Protein AF-A0A2P2IDK3-F1 (afdb_monomer_lite)

Structure (mmCIF, N/CA/C/O backbone):
data_AF-A0A2P2IDK3-F1
#
_entry.id   AF-A0A2P2IDK3-F1
#
loop_
_atom_site.group_PDB
_atom_site.id
_atom_site.type_symbol
_atom_site.label_atom_id
_atom_site.label_alt_id
_atom_site.label_comp_id
_atom_site.label_asym_id
_atom_site.label_entity_id
_atom_site.label_seq_id
_atom_site.pdbx_PDB_ins_code
_atom_site.Cartn_x
_atom_site.Cartn_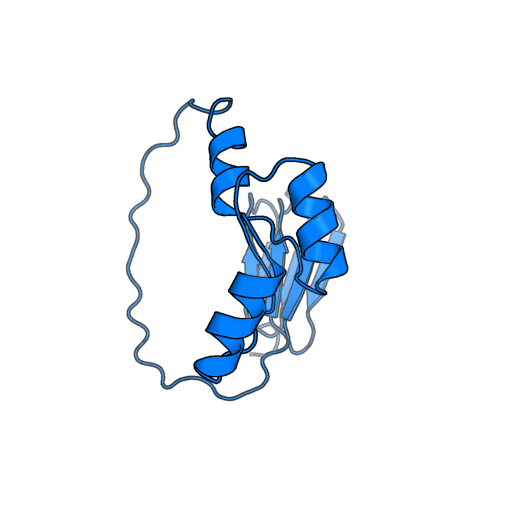y
_atom_site.Cartn_z
_atom_site.occupancy
_atom_site.B_iso_or_equiv
_atom_site.auth_seq_id
_atom_site.auth_comp_id
_atom_site.auth_asym_id
_atom_site.auth_atom_id
_atom_site.pdbx_PDB_model_num
ATOM 1 N N . ILE A 1 1 ? -27.518 13.628 21.991 1.00 76.56 1 ILE A N 1
ATOM 2 C CA . ILE A 1 1 ? -27.485 12.173 21.734 1.00 76.56 1 ILE A CA 1
ATOM 3 C C . ILE A 1 1 ? -27.055 11.528 23.034 1.00 76.56 1 ILE A C 1
ATOM 5 O O . ILE A 1 1 ? -26.033 11.946 23.565 1.00 76.56 1 ILE A O 1
ATOM 9 N N . ASP A 1 2 ? -27.849 10.601 23.560 1.00 89.31 2 ASP A N 1
ATOM 10 C CA . ASP A 1 2 ? -27.474 9.808 24.729 1.00 89.31 2 ASP A CA 1
ATOM 11 C C . ASP A 1 2 ? -26.744 8.542 24.254 1.00 89.31 2 ASP A C 1
ATOM 13 O O . ASP A 1 2 ? -27.331 7.642 23.651 1.00 89.31 2 ASP A O 1
ATOM 17 N N . PHE A 1 3 ? -25.430 8.496 24.474 1.00 90.88 3 PHE A N 1
ATOM 18 C CA . PHE A 1 3 ? -24.597 7.376 24.035 1.00 90.88 3 PHE A CA 1
ATOM 19 C C . PHE A 1 3 ? -24.742 6.136 24.923 1.00 90.88 3 PHE A C 1
ATOM 21 O O . PHE A 1 3 ? -24.445 5.029 24.469 1.00 90.88 3 PHE A O 1
ATOM 28 N N . LEU A 1 4 ? -25.218 6.294 26.162 1.00 90.19 4 LEU A N 1
ATOM 29 C CA . LEU A 1 4 ? -25.476 5.177 27.064 1.00 90.19 4 LEU A CA 1
ATOM 30 C C . LEU A 1 4 ? -26.727 4.420 26.617 1.00 90.19 4 LEU A C 1
ATOM 32 O O . LEU A 1 4 ? -26.708 3.190 26.538 1.00 90.19 4 LEU A O 1
ATOM 36 N N . GLU A 1 5 ? -27.798 5.145 26.297 1.00 93.38 5 GLU A N 1
ATOM 37 C CA . GLU A 1 5 ? -29.021 4.550 25.752 1.00 93.38 5 GLU A CA 1
ATOM 38 C C . GLU A 1 5 ? -28.749 3.866 24.407 1.00 93.38 5 GLU A C 1
ATOM 40 O O . GLU A 1 5 ? -29.120 2.707 24.215 1.00 93.38 5 GLU A O 1
ATOM 45 N N . LEU A 1 6 ? -27.992 4.524 23.522 1.00 92.69 6 LEU A N 1
ATOM 46 C CA . LEU A 1 6 ? -27.589 3.946 22.240 1.00 92.69 6 LEU A CA 1
ATOM 47 C C . LEU A 1 6 ? -26.842 2.615 22.416 1.00 92.69 6 LEU A C 1
ATOM 49 O O . LEU A 1 6 ? -27.178 1.629 21.761 1.00 92.69 6 LEU A O 1
ATOM 53 N N . LYS A 1 7 ? -25.858 2.559 23.323 1.00 92.06 7 LYS A N 1
ATOM 54 C CA . LYS A 1 7 ? -25.103 1.329 23.604 1.00 92.06 7 LYS A CA 1
ATOM 55 C C . LYS A 1 7 ? -26.020 0.207 24.089 1.00 92.06 7 LYS A C 1
ATOM 57 O O . LYS A 1 7 ? -25.901 -0.916 23.609 1.00 92.06 7 LYS A O 1
ATOM 62 N N . LYS A 1 8 ? -26.957 0.512 24.994 1.00 93.88 8 LYS A N 1
ATOM 63 C CA . LYS A 1 8 ? -27.928 -0.468 25.508 1.00 93.88 8 LYS A CA 1
ATOM 64 C C . LYS A 1 8 ? -28.801 -1.037 24.394 1.00 93.88 8 LYS A C 1
ATOM 66 O O . LYS A 1 8 ? -28.956 -2.251 24.328 1.00 93.88 8 LYS A O 1
ATOM 71 N N . VAL A 1 9 ? -29.329 -0.186 23.514 1.00 96.06 9 VAL A N 1
ATOM 72 C CA . VAL A 1 9 ? -30.181 -0.621 22.396 1.00 96.06 9 VAL A CA 1
ATOM 73 C C . VAL A 1 9 ? -29.403 -1.511 21.427 1.00 96.06 9 VAL A C 1
ATOM 75 O O . VAL A 1 9 ? -29.885 -2.581 21.068 1.00 96.06 9 VAL A O 1
ATOM 78 N N . VAL A 1 10 ? -28.181 -1.123 21.050 1.00 94.38 10 VAL A N 1
ATOM 79 C CA . VAL A 1 10 ? -27.340 -1.915 20.135 1.00 94.38 10 VAL A CA 1
ATOM 80 C C . VAL A 1 10 ? -26.987 -3.275 20.751 1.00 94.38 10 VAL A C 1
ATOM 82 O O . VAL A 1 10 ? -27.135 -4.304 20.094 1.00 94.38 10 VAL A O 1
ATOM 85 N N . SER A 1 11 ? -26.607 -3.304 22.032 1.00 92.25 11 SER A N 1
ATOM 86 C CA . SER A 1 11 ? -26.307 -4.555 22.741 1.00 92.25 11 SER A CA 1
ATOM 87 C C . SER A 1 11 ? -27.535 -5.441 22.960 1.00 92.25 11 SER A C 1
ATOM 89 O O . SER A 1 11 ? -27.410 -6.661 22.903 1.00 92.25 11 SER A O 1
ATOM 91 N N . ALA A 1 12 ? -28.724 -4.862 23.160 1.00 96.31 12 ALA A N 1
ATOM 92 C CA . ALA A 1 12 ? -29.972 -5.622 23.258 1.00 96.31 12 ALA A CA 1
ATOM 93 C C . ALA A 1 12 ? -30.307 -6.365 21.954 1.00 96.31 12 ALA A C 1
ATOM 95 O O . ALA A 1 12 ? -30.929 -7.421 21.989 1.00 96.31 12 ALA A O 1
ATOM 96 N N . GLN A 1 13 ? -29.846 -5.843 20.817 1.00 95.88 13 GLN A N 1
ATOM 97 C CA . GLN A 1 13 ? -29.961 -6.479 19.504 1.00 95.88 13 GLN A CA 1
ATOM 98 C C . GLN A 1 13 ? -28.782 -7.422 19.195 1.00 95.88 13 GLN A C 1
ATOM 100 O O . GLN A 1 13 ? -28.564 -7.774 18.043 1.00 95.88 13 GLN A O 1
ATOM 105 N N . GLN A 1 14 ? -28.005 -7.820 20.212 1.00 94.69 14 GLN A N 1
ATOM 106 C CA . GLN A 1 14 ? -26.837 -8.705 20.094 1.00 94.69 14 GLN A CA 1
ATOM 107 C C . GLN A 1 14 ? -25.702 -8.153 19.212 1.00 94.69 14 GLN A C 1
ATOM 109 O O . GLN A 1 14 ? -24.813 -8.898 18.801 1.00 94.69 14 GLN A O 1
ATOM 114 N N . PHE A 1 15 ? -25.681 -6.843 18.959 1.00 95.75 15 PHE A N 1
ATOM 115 C CA . PHE A 1 15 ? -24.587 -6.184 18.253 1.00 95.75 15 PHE A CA 1
ATOM 116 C C . PHE A 1 15 ? -23.573 -5.580 19.232 1.00 95.75 15 PHE A C 1
ATOM 118 O O . PHE A 1 15 ? -23.900 -5.159 20.346 1.00 95.75 15 PHE A O 1
ATOM 125 N N . ILE A 1 16 ? -22.318 -5.488 18.788 1.00 91.1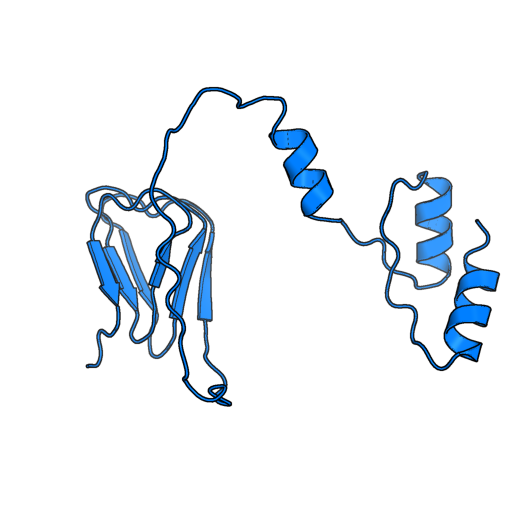9 16 ILE A N 1
ATOM 126 C CA . ILE A 1 16 ? -21.238 -4.833 19.531 1.00 91.19 16 ILE A CA 1
ATOM 127 C C . ILE A 1 16 ? -21.027 -3.436 18.947 1.00 91.19 16 ILE A C 1
ATOM 129 O O . ILE A 1 16 ? -20.674 -3.283 17.778 1.00 91.19 16 ILE A O 1
ATOM 133 N N . LEU A 1 17 ? -21.220 -2.404 19.770 1.00 91.94 17 LEU A N 1
ATOM 134 C CA . LEU A 1 17 ? -20.974 -1.021 19.369 1.00 91.94 17 LEU A CA 1
ATOM 135 C C . LEU A 1 17 ? -19.476 -0.697 19.472 1.00 91.94 17 LEU A C 1
ATOM 137 O O . LEU A 1 17 ? -18.973 -0.438 20.562 1.00 91.94 17 LEU A O 1
ATOM 141 N N . ILE A 1 18 ? -18.777 -0.706 18.336 1.00 91.94 18 ILE A N 1
ATOM 142 C CA . ILE A 1 18 ? -17.326 -0.447 18.268 1.00 91.94 18 ILE A CA 1
ATOM 143 C C . ILE A 1 18 ? -17.027 1.058 18.183 1.00 91.94 18 ILE A C 1
ATOM 145 O O . ILE A 1 18 ? -16.108 1.555 18.832 1.00 91.94 18 ILE A O 1
ATOM 149 N N . GLY A 1 19 ? -17.802 1.810 17.399 1.00 92.44 19 GLY A N 1
ATOM 150 C CA . GLY A 1 19 ? -17.546 3.231 17.197 1.00 92.44 19 GLY A CA 1
ATOM 151 C C . GLY A 1 19 ? -18.663 3.984 16.483 1.00 92.44 19 GLY A C 1
ATOM 152 O O . GLY A 1 19 ? -19.565 3.384 15.906 1.00 92.44 19 GLY A O 1
ATOM 153 N N . ILE A 1 20 ? -18.577 5.313 16.523 1.00 91.88 20 ILE A N 1
ATOM 154 C CA . ILE A 1 20 ? -19.485 6.254 15.863 1.00 91.88 20 ILE A CA 1
ATOM 155 C C . ILE A 1 20 ? -18.704 7.187 14.935 1.00 91.88 20 ILE A C 1
ATOM 157 O O . ILE A 1 20 ? -17.612 7.652 15.260 1.00 91.88 20 ILE A O 1
ATOM 161 N N . SER A 1 21 ? -19.278 7.481 13.773 1.00 90.19 21 SER A N 1
ATOM 162 C CA . SER A 1 21 ? -18.756 8.452 12.807 1.00 90.19 21 SER A CA 1
ATOM 163 C C . SER A 1 21 ? -19.767 9.571 12.586 1.00 90.19 21 SER A C 1
ATOM 165 O O . SER A 1 21 ? -20.967 9.314 12.604 1.00 90.19 21 SER A O 1
ATOM 167 N N . GLY A 1 22 ? -19.301 10.789 12.314 1.00 86.19 22 GLY A N 1
ATOM 168 C CA . GLY A 1 22 ? -20.165 11.928 11.999 1.00 86.19 22 GLY A CA 1
ATOM 169 C C . GLY A 1 22 ? -19.610 13.251 12.516 1.00 86.19 22 GLY A C 1
ATOM 170 O O . GLY A 1 22 ? -18.534 13.297 13.120 1.00 86.19 22 GLY A O 1
ATOM 171 N N . GLU A 1 23 ? -20.350 14.330 12.276 1.00 87.69 23 GLU A N 1
ATOM 172 C CA . GLU A 1 23 ? -20.078 15.635 12.878 1.00 87.69 23 GLU A CA 1
ATOM 173 C C . GLU A 1 23 ? -20.602 15.641 14.317 1.00 87.69 23 GLU A C 1
ATOM 175 O O . GLU A 1 23 ? -21.802 15.704 14.566 1.00 87.69 23 GLU A O 1
ATOM 180 N N . LEU A 1 24 ? -19.678 15.516 15.267 1.00 86.81 24 LEU A N 1
ATOM 181 C CA . LEU A 1 24 ? -19.954 15.483 16.700 1.00 86.81 24 LEU A CA 1
ATOM 182 C C . LEU A 1 24 ? -19.281 16.687 17.355 1.00 86.81 24 LEU A C 1
ATOM 184 O O . LEU A 1 24 ? -18.123 16.990 17.046 1.00 86.81 24 LEU A O 1
ATOM 188 N N . SER A 1 25 ? -19.974 17.355 18.277 1.00 90.81 25 SER A N 1
ATOM 189 C CA . SER A 1 25 ? -19.349 18.385 19.113 1.00 90.81 25 SER A CA 1
ATOM 190 C C . SER A 1 25 ? -18.269 17.769 20.011 1.00 90.81 25 SER A C 1
ATOM 192 O O . SER A 1 25 ? -18.289 16.572 20.301 1.00 90.81 25 SER A O 1
ATOM 194 N N . GLU A 1 26 ? -17.336 18.581 20.511 1.00 89.50 26 GLU A N 1
ATOM 195 C CA . GLU A 1 26 ? -16.301 18.095 21.440 1.00 89.50 26 GLU A CA 1
ATOM 196 C C . GLU A 1 26 ? -16.901 17.456 22.702 1.00 89.50 26 GLU A C 1
ATOM 198 O O . GLU A 1 26 ? -16.421 16.427 23.178 1.00 89.50 26 GLU A O 1
ATOM 203 N N . THR A 1 27 ? -18.017 18.001 23.194 1.00 92.94 27 THR A N 1
ATOM 204 C CA . THR A 1 27 ? -18.765 17.426 24.320 1.00 92.94 27 THR A CA 1
ATOM 205 C C . THR A 1 27 ? -19.315 16.035 23.999 1.00 92.94 27 THR A C 1
ATOM 207 O O . THR A 1 27 ? -19.174 15.122 24.807 1.00 92.94 27 THR A O 1
ATOM 210 N N . GLN A 1 28 ? -19.873 15.838 22.803 1.00 91.38 28 GLN A N 1
ATOM 211 C CA . GLN A 1 28 ? -20.415 14.549 22.369 1.00 91.38 28 GLN A CA 1
ATOM 212 C C . GLN A 1 28 ? -19.321 13.507 22.133 1.00 91.38 28 GLN A C 1
ATOM 214 O O . GLN A 1 28 ? -19.495 12.346 22.494 1.00 91.38 28 GLN A O 1
ATOM 219 N N . LYS A 1 29 ? -18.179 13.914 21.564 1.00 91.75 29 LYS A N 1
ATOM 220 C CA . LYS A 1 29 ? -17.021 13.025 21.384 1.00 91.75 29 LYS A CA 1
ATOM 221 C C . LYS A 1 29 ? -16.548 12.468 22.721 1.00 91.75 29 LYS A C 1
ATOM 223 O O . LYS A 1 29 ? -16.349 11.262 22.840 1.00 91.75 29 LYS A O 1
ATOM 228 N N . ARG A 1 30 ? -16.422 13.339 23.725 1.00 91.88 30 ARG A N 1
ATOM 229 C CA . ARG A 1 30 ? -16.023 12.949 25.077 1.00 91.88 30 ARG A CA 1
ATOM 230 C C . ARG A 1 30 ? -17.034 11.996 25.716 1.00 91.88 30 ARG A C 1
ATOM 232 O O . ARG A 1 30 ? -16.634 10.956 26.223 1.00 91.88 30 ARG A O 1
ATOM 239 N N . GLN A 1 31 ? -18.328 12.302 25.624 1.00 92.69 31 GLN A N 1
ATOM 240 C CA . GLN A 1 31 ? -19.382 11.430 26.155 1.00 92.69 31 GLN A CA 1
ATOM 241 C C . GLN A 1 31 ? -19.365 10.037 25.510 1.00 92.69 31 GLN A C 1
ATOM 243 O O . GLN A 1 31 ? -19.492 9.037 26.207 1.00 92.69 31 GLN A O 1
ATOM 248 N N . ALA A 1 32 ? -19.171 9.943 24.193 1.00 91.50 32 ALA A N 1
ATOM 249 C CA . ALA A 1 32 ? -19.070 8.656 23.507 1.00 91.50 32 ALA A CA 1
ATOM 250 C C . ALA A 1 32 ? -17.826 7.858 23.935 1.00 91.50 32 ALA A C 1
ATOM 252 O O . ALA A 1 32 ? -17.923 6.658 24.199 1.00 91.50 32 ALA A O 1
ATOM 253 N N . GLN A 1 33 ? -16.677 8.526 24.075 1.00 91.31 33 GLN A N 1
ATOM 254 C CA . GLN A 1 33 ? -15.441 7.905 24.559 1.00 91.31 33 GLN A CA 1
ATOM 255 C C . GLN A 1 33 ? -15.579 7.381 25.994 1.00 91.31 33 GLN A C 1
ATOM 257 O O . GLN A 1 33 ? -15.130 6.274 26.274 1.00 91.31 33 GLN A O 1
ATOM 262 N N . GLU A 1 34 ? -16.248 8.124 26.881 1.00 93.19 34 GLU A N 1
ATOM 263 C CA . GLU A 1 34 ? -16.552 7.687 28.253 1.00 93.19 34 GLU A CA 1
ATOM 264 C C . GLU A 1 34 ? -17.429 6.421 28.278 1.00 93.19 34 GLU A C 1
ATOM 266 O O . GLU A 1 34 ? -17.288 5.588 29.169 1.00 93.19 34 GLU A O 1
ATOM 271 N N . GLN A 1 35 ? -18.281 6.216 27.266 1.00 92.25 35 GLN A N 1
ATOM 272 C CA . GLN A 1 35 ? -19.060 4.980 27.097 1.00 92.25 35 GLN A CA 1
ATOM 273 C C . GLN A 1 35 ? -18.278 3.837 26.420 1.00 92.25 35 GLN A C 1
ATOM 275 O O . GLN A 1 35 ? -18.833 2.751 26.196 1.00 92.25 35 GLN A O 1
ATOM 280 N N . GLY A 1 36 ? -16.993 4.048 26.113 1.00 90.19 36 GLY A N 1
ATOM 281 C CA . GLY A 1 36 ? -16.123 3.083 25.439 1.00 90.19 36 GLY A CA 1
ATOM 282 C C . GLY A 1 36 ? -16.385 2.961 23.938 1.00 90.19 36 GLY A C 1
ATOM 283 O O . GLY A 1 36 ? -16.075 1.931 23.350 1.00 90.19 36 GLY A O 1
ATOM 284 N N . VAL A 1 37 ? -16.985 3.983 23.323 1.00 92.88 37 VAL A N 1
ATOM 285 C CA . VAL A 1 37 ? -17.309 4.011 21.894 1.00 92.88 37 VAL A CA 1
ATOM 286 C C . VAL A 1 37 ? -16.249 4.830 21.158 1.00 92.88 37 VAL A C 1
ATOM 288 O O . VAL A 1 37 ? -16.031 6.005 21.462 1.00 92.88 37 VAL A O 1
ATOM 291 N N . ALA A 1 38 ? -15.575 4.226 20.176 1.00 92.25 38 ALA A N 1
ATOM 292 C CA . ALA A 1 38 ? -14.539 4.912 19.409 1.00 92.25 38 ALA A CA 1
ATOM 293 C C . ALA A 1 38 ? -15.129 5.991 18.482 1.00 92.25 38 ALA A C 1
ATOM 295 O O . ALA A 1 38 ? -16.197 5.811 17.901 1.00 92.25 38 ALA A O 1
ATOM 296 N N . ILE A 1 39 ? -14.410 7.098 18.278 1.00 92.31 39 ILE A N 1
ATOM 297 C CA . ILE A 1 39 ? -14.768 8.095 17.258 1.00 92.31 39 ILE A CA 1
ATOM 298 C C . ILE A 1 39 ? -14.041 7.754 15.960 1.00 92.31 39 ILE A C 1
ATOM 300 O O . ILE A 1 39 ? -12.817 7.868 15.873 1.00 92.31 39 ILE A O 1
ATOM 304 N N . LEU A 1 40 ? -14.799 7.349 14.946 1.00 91.31 40 LEU A N 1
ATOM 305 C CA . LEU A 1 40 ? -14.272 6.915 13.659 1.00 91.31 40 LEU A CA 1
ATOM 306 C C . LEU A 1 40 ? -14.227 8.086 12.673 1.00 91.31 40 LEU A C 1
ATOM 308 O O . LEU A 1 40 ? -15.193 8.836 12.506 1.00 91.31 40 LEU A O 1
ATOM 312 N N . ARG A 1 41 ? -13.092 8.240 11.986 1.00 82.56 41 ARG A N 1
ATOM 313 C CA . ARG A 1 41 ? -12.944 9.211 10.896 1.00 82.56 41 ARG A CA 1
ATOM 314 C C . ARG A 1 41 ? -13.468 8.587 9.610 1.00 82.56 41 ARG A C 1
ATOM 316 O O . ARG A 1 41 ? -12.958 7.559 9.183 1.00 82.56 41 ARG A O 1
ATOM 323 N N . ASN A 1 42 ? -14.447 9.225 8.974 1.00 74.25 42 ASN A N 1
ATOM 324 C CA . ASN A 1 42 ? -14.914 8.773 7.671 1.00 74.25 42 ASN A CA 1
ATOM 325 C C . ASN A 1 42 ? -14.008 9.334 6.559 1.00 74.25 42 ASN A C 1
ATOM 327 O O . ASN A 1 42 ? -14.002 10.542 6.300 1.00 74.25 42 ASN A O 1
ATOM 331 N N . THR A 1 43 ? -13.242 8.461 5.901 1.00 62.94 43 THR A N 1
ATOM 332 C CA . THR A 1 43 ? -12.284 8.818 4.838 1.00 62.94 43 THR A CA 1
ATOM 333 C C . THR A 1 43 ? -12.960 9.538 3.667 1.00 62.94 43 THR A C 1
ATOM 335 O O . THR A 1 43 ? -12.378 10.459 3.101 1.00 62.94 43 THR A O 1
ATOM 338 N 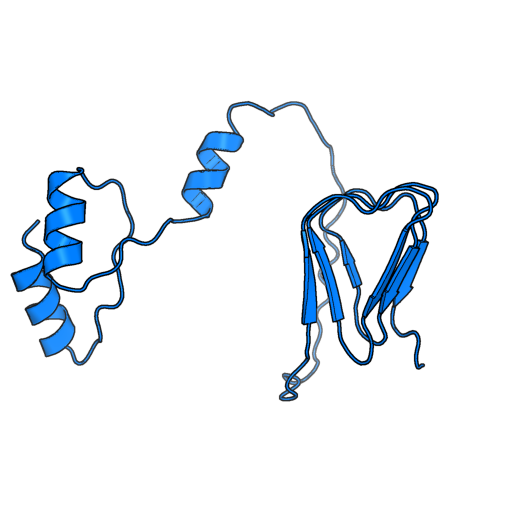N . ILE A 1 44 ? -14.230 9.235 3.374 1.00 61.53 44 ILE A N 1
ATOM 339 C CA . ILE A 1 44 ? -15.001 9.908 2.314 1.00 61.53 44 ILE A CA 1
ATOM 340 C C . ILE A 1 44 ? -15.191 11.413 2.604 1.00 61.53 44 ILE A C 1
ATOM 342 O O . ILE A 1 44 ? -15.106 12.244 1.701 1.00 61.53 44 ILE A O 1
ATOM 346 N N . HIS A 1 45 ? -15.375 11.805 3.871 1.00 54.59 45 HIS A N 1
ATOM 347 C CA . HIS A 1 45 ? -15.533 13.218 4.252 1.00 54.59 45 HIS A CA 1
ATOM 348 C C . HIS A 1 45 ? -14.202 13.993 4.205 1.00 54.59 45 HIS A C 1
ATOM 350 O O . HIS A 1 45 ? -14.183 15.192 3.921 1.00 54.59 45 HIS A O 1
ATOM 356 N N . SER A 1 46 ? -13.081 13.300 4.436 1.00 52.62 46 SER A N 1
ATOM 357 C CA . SER A 1 46 ? -11.724 13.842 4.273 1.00 52.62 46 SER A CA 1
ATOM 358 C C . SER A 1 46 ? -11.419 14.180 2.806 1.00 52.62 46 SER A C 1
ATOM 360 O O . SER A 1 46 ? -10.829 15.223 2.519 1.00 52.62 46 SER A O 1
ATOM 362 N N . LEU A 1 47 ? -11.896 13.351 1.870 1.00 54.97 47 LEU A N 1
ATOM 363 C CA . LEU A 1 47 ? -11.724 13.557 0.428 1.00 54.97 47 LEU A CA 1
ATOM 364 C C . LEU A 1 47 ? -12.550 14.746 -0.088 1.00 54.97 47 LEU A C 1
ATOM 366 O O . LEU A 1 47 ? -11.991 15.621 -0.745 1.00 54.97 47 LEU A O 1
ATOM 370 N N . LYS A 1 48 ? -13.817 14.890 0.329 1.00 53.44 48 LYS A N 1
ATOM 371 C CA . LYS A 1 48 ? -14.668 16.044 -0.041 1.00 53.44 48 LYS A CA 1
ATOM 372 C C . LYS A 1 48 ? -14.094 17.405 0.375 1.00 53.44 48 LYS A C 1
ATOM 374 O O . LYS A 1 48 ? -14.274 18.397 -0.329 1.00 53.44 48 LYS A O 1
ATOM 379 N N . LYS A 1 49 ? -13.385 17.477 1.510 1.00 48.34 49 LYS A N 1
ATOM 380 C CA . LYS A 1 49 ? -12.705 18.711 1.955 1.00 48.34 49 LYS A CA 1
ATOM 381 C C . LYS A 1 49 ? -11.464 19.030 1.108 1.00 48.34 49 LYS A C 1
ATOM 383 O O . LYS A 1 49 ? -11.076 20.190 1.021 1.00 48.34 49 LYS A O 1
ATOM 388 N N . LYS A 1 50 ? -10.871 18.018 0.470 1.00 43.50 50 LYS A N 1
ATOM 389 C CA . LYS A 1 50 ? -9.697 18.132 -0.407 1.00 43.50 50 LYS A CA 1
ATOM 390 C C . LYS A 1 50 ? -10.076 18.430 -1.867 1.00 43.50 50 LYS A C 1
ATOM 392 O O . LYS A 1 50 ? -9.348 19.139 -2.551 1.00 43.50 50 LYS A O 1
ATOM 397 N N . GLU A 1 51 ? -11.245 17.970 -2.311 1.00 45.22 51 GLU A N 1
ATOM 398 C CA . GLU A 1 51 ? -11.778 18.166 -3.671 1.00 45.22 51 GLU A CA 1
ATOM 399 C C . GLU A 1 51 ? -12.130 19.624 -4.014 1.00 45.22 51 GLU A C 1
ATOM 401 O O . GLU A 1 51 ? -12.206 19.982 -5.188 1.00 45.22 51 GLU A O 1
ATOM 406 N N . ARG A 1 52 ? -12.321 20.504 -3.022 1.00 41.22 52 ARG A N 1
ATOM 407 C CA . ARG A 1 52 ? -12.683 21.911 -3.279 1.00 41.22 52 ARG A CA 1
ATOM 408 C C . ARG A 1 52 ? -11.500 22.787 -3.725 1.00 41.22 52 ARG A C 1
ATOM 410 O O . ARG A 1 52 ? -11.730 23.921 -4.128 1.00 41.22 52 ARG A O 1
ATOM 417 N N . THR A 1 53 ? -10.265 22.277 -3.684 1.00 42.81 53 THR A N 1
ATOM 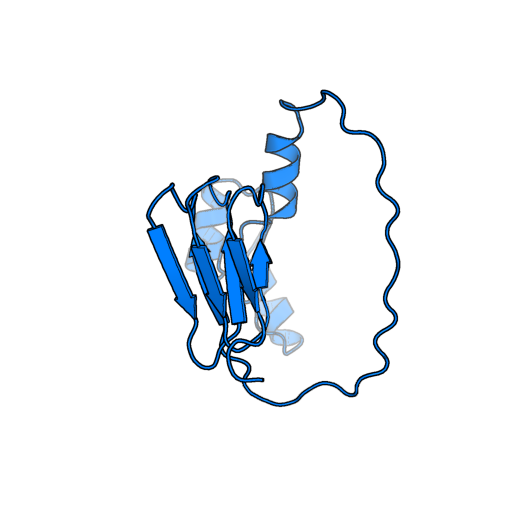418 C CA . THR A 1 53 ? -9.041 23.043 -4.010 1.00 42.81 53 THR A CA 1
ATOM 419 C C . THR A 1 53 ? -8.326 22.553 -5.275 1.00 42.81 53 THR A C 1
ATOM 421 O O . THR A 1 53 ? -7.369 23.181 -5.709 1.00 42.81 53 THR A O 1
ATOM 424 N N . GLN A 1 54 ? -8.766 21.463 -5.904 1.00 49.88 54 GLN A N 1
ATOM 425 C CA . GLN A 1 54 ? -8.126 20.928 -7.112 1.00 49.88 54 GLN A CA 1
ATOM 426 C C . GLN A 1 54 ? -9.199 20.514 -8.110 1.00 49.88 54 GLN A C 1
ATOM 428 O O . GLN A 1 54 ? -9.578 19.350 -8.199 1.00 49.88 54 GLN A O 1
ATOM 433 N N . ARG A 1 55 ? -9.734 21.494 -8.833 1.00 44.22 55 ARG A N 1
ATOM 434 C CA . ARG A 1 55 ? -10.606 21.246 -9.976 1.00 44.22 55 ARG A CA 1
ATOM 435 C C . ARG A 1 55 ? -10.002 21.923 -11.199 1.00 44.22 55 ARG A C 1
ATOM 437 O O . ARG A 1 55 ? -10.596 22.847 -11.724 1.00 44.22 55 ARG A O 1
ATOM 444 N N . ASP A 1 56 ? -8.840 21.428 -11.615 1.00 42.31 56 ASP A N 1
ATOM 445 C CA . ASP A 1 56 ? -8.351 21.583 -12.981 1.00 42.31 56 ASP A CA 1
ATOM 446 C C . ASP A 1 56 ? -8.041 20.188 -13.541 1.00 42.31 56 ASP A C 1
ATOM 448 O O . ASP A 1 56 ? -7.140 19.483 -13.096 1.00 42.31 56 ASP A O 1
ATOM 452 N N . GLU A 1 57 ? -8.945 19.791 -14.435 1.00 48.31 57 GLU A N 1
ATOM 453 C CA . GLU A 1 57 ? -8.848 18.849 -15.551 1.00 48.31 57 GLU A CA 1
ATOM 454 C C . GLU A 1 57 ? -7.814 17.709 -15.510 1.00 48.31 57 GLU A C 1
ATOM 456 O O . GLU A 1 57 ? -6.631 17.920 -15.753 1.00 48.31 57 GLU A O 1
ATOM 461 N N . VAL A 1 58 ? -8.301 16.458 -15.477 1.00 45.19 58 VAL A N 1
ATOM 462 C CA . VAL A 1 58 ? -7.703 15.393 -16.303 1.00 45.19 58 VAL A CA 1
ATOM 463 C C . VAL A 1 58 ? -8.797 14.568 -16.975 1.00 45.19 58 VAL A C 1
ATOM 465 O O . VAL A 1 58 ? -9.622 13.912 -16.339 1.00 45.19 58 VAL A O 1
ATOM 468 N N . LYS A 1 59 ? -8.775 14.636 -18.307 1.00 45.50 59 LYS A N 1
ATOM 469 C CA . LYS A 1 59 ? -9.562 13.849 -19.250 1.00 45.50 59 LYS A CA 1
ATOM 470 C C . LYS A 1 59 ? -9.162 12.370 -19.200 1.00 45.50 59 LYS A C 1
ATOM 472 O O . LYS A 1 59 ? -8.003 12.033 -19.390 1.00 45.50 59 LYS A O 1
ATOM 477 N N . ASN A 1 60 ? -10.187 11.535 -19.059 1.00 48.44 60 ASN A N 1
ATOM 478 C CA . ASN A 1 60 ? -10.462 10.334 -19.850 1.00 48.44 60 ASN A CA 1
ATOM 479 C C . ASN A 1 60 ? -9.330 9.298 -20.033 1.00 48.44 60 ASN A C 1
ATOM 481 O O . ASN A 1 60 ? -8.568 9.373 -20.994 1.00 48.44 60 ASN A O 1
ATOM 485 N N . THR A 1 61 ? -9.371 8.228 -19.232 1.00 41.16 61 THR A N 1
ATOM 486 C CA . THR A 1 61 ? -8.856 6.914 -19.647 1.00 41.16 61 THR A CA 1
ATOM 487 C C . THR A 1 61 ? -9.894 5.847 -19.310 1.00 41.16 61 THR A C 1
ATOM 489 O O . THR A 1 61 ? -10.351 5.746 -18.174 1.00 41.16 61 THR A O 1
ATOM 492 N N . LYS A 1 62 ? -10.292 5.089 -20.339 1.00 44.84 62 LYS A N 1
ATOM 493 C CA . LYS A 1 62 ? -11.233 3.963 -20.291 1.00 44.84 62 LYS A CA 1
ATOM 494 C C . LYS A 1 62 ? -10.906 3.003 -19.147 1.00 44.84 62 LYS A C 1
ATOM 496 O O . LYS A 1 62 ? -9.804 2.467 -19.084 1.00 44.84 62 LYS A O 1
ATOM 501 N N . LEU A 1 63 ? -11.910 2.732 -18.322 1.00 44.78 63 LEU A N 1
ATOM 502 C CA . LEU A 1 63 ? -11.907 1.647 -17.355 1.00 44.78 63 LEU A CA 1
ATOM 503 C C . LEU A 1 63 ? -12.188 0.343 -18.119 1.00 44.78 63 LEU A C 1
ATOM 505 O O . LEU A 1 63 ? -13.315 0.112 -18.553 1.00 44.78 63 LEU A O 1
ATOM 509 N N . SER A 1 64 ? -11.162 -0.474 -18.364 1.00 44.34 64 SER A N 1
ATOM 510 C CA . SER A 1 64 ? -11.369 -1.862 -18.779 1.00 44.34 64 SER A CA 1
ATOM 511 C C . SER A 1 64 ? -11.712 -2.668 -17.533 1.00 44.34 64 SER A C 1
ATOM 513 O O . SER A 1 64 ? -10.855 -2.882 -16.676 1.00 44.34 64 SER A O 1
ATOM 515 N N . THR A 1 65 ? -12.967 -3.080 -17.413 1.00 39.75 65 THR A N 1
ATOM 516 C CA . THR A 1 65 ? -13.406 -4.032 -16.395 1.00 39.75 65 THR A CA 1
ATOM 517 C C . THR A 1 65 ? -12.739 -5.376 -16.697 1.00 39.75 65 THR A C 1
ATOM 519 O O . THR A 1 65 ? -13.099 -6.036 -17.668 1.00 39.75 65 THR A O 1
ATOM 522 N N . TYR A 1 66 ? -11.725 -5.750 -15.914 1.00 57.06 66 TYR A N 1
ATOM 523 C CA . TYR A 1 66 ? -11.261 -7.133 -15.837 1.00 57.06 66 TYR A CA 1
ATOM 524 C C . TYR A 1 66 ? -12.257 -7.877 -14.947 1.00 57.06 66 TYR A C 1
ATOM 526 O O . TYR A 1 66 ? -12.333 -7.616 -13.747 1.00 57.06 66 TYR A O 1
ATOM 534 N N . THR A 1 67 ? -13.070 -8.742 -15.548 1.00 43.06 67 THR A N 1
ATOM 535 C CA . THR A 1 67 ? -13.855 -9.732 -14.811 1.00 43.06 67 THR A CA 1
ATOM 536 C C . THR A 1 67 ? -12.907 -10.884 -14.508 1.00 43.06 67 THR A C 1
ATOM 538 O O . THR A 1 67 ? -12.599 -11.681 -15.389 1.00 43.06 67 THR A O 1
ATOM 541 N N . ASP A 1 68 ? -12.362 -10.895 -13.298 1.00 54.31 68 ASP A N 1
ATOM 542 C CA . ASP A 1 68 ? -11.573 -12.010 -12.791 1.00 54.31 68 ASP A CA 1
ATOM 543 C C . ASP A 1 68 ? -12.549 -13.058 -12.232 1.00 54.31 68 ASP A C 1
ATOM 545 O O . ASP A 1 68 ? -13.228 -12.809 -11.237 1.00 54.31 68 ASP A O 1
ATOM 549 N N . GLU A 1 69 ? -12.691 -14.187 -12.932 1.00 58.41 69 GLU A N 1
ATOM 550 C CA . GLU A 1 69 ? -13.456 -15.364 -12.484 1.00 58.41 69 GLU A CA 1
ATOM 551 C C . GLU A 1 69 ? -12.604 -16.304 -11.607 1.00 58.41 69 GLU A C 1
ATOM 553 O O . GLU A 1 69 ? -12.876 -17.502 -11.528 1.00 58.41 69 GLU A O 1
ATOM 558 N N . SER A 1 70 ? -11.545 -15.813 -10.954 1.00 61.12 70 SER A N 1
ATOM 559 C CA . SER A 1 70 ? -10.782 -16.640 -10.021 1.00 61.12 70 SER A CA 1
ATOM 560 C C . SER A 1 70 ? -11.494 -16.772 -8.668 1.00 61.12 70 SER A C 1
ATOM 562 O O . SER A 1 70 ? -11.902 -15.798 -8.033 1.00 61.12 70 SER A O 1
ATOM 564 N N . GLU A 1 71 ? -11.668 -18.024 -8.236 1.00 56.75 71 GLU A N 1
ATOM 565 C CA . GLU A 1 71 ? -12.101 -18.400 -6.887 1.00 56.75 71 GLU A CA 1
ATOM 566 C C . GLU A 1 71 ? -11.296 -17.620 -5.827 1.00 56.75 71 GLU A C 1
ATOM 568 O O . GLU A 1 71 ? -10.086 -17.441 -6.001 1.00 56.75 71 GLU A O 1
ATOM 573 N N . PRO A 1 72 ? -11.919 -17.162 -4.722 1.00 53.34 72 PRO A N 1
ATOM 574 C CA . PRO A 1 72 ? -11.242 -16.343 -3.724 1.00 53.34 72 PRO A CA 1
ATOM 575 C C . PRO A 1 72 ? -9.998 -17.066 -3.201 1.00 53.34 72 PRO A C 1
ATOM 577 O O . PRO A 1 72 ? -10.084 -18.108 -2.547 1.00 53.34 72 PRO A O 1
ATOM 580 N N . PHE A 1 73 ? -8.826 -16.500 -3.496 1.00 53.03 73 PHE A N 1
ATOM 581 C CA . PHE A 1 73 ? -7.547 -17.031 -3.047 1.00 53.03 73 PHE A CA 1
ATOM 582 C C . PHE A 1 73 ? -7.471 -16.930 -1.517 1.00 53.03 73 PHE A C 1
ATOM 584 O O . PHE A 1 73 ? -7.198 -15.872 -0.957 1.00 53.03 73 PHE A O 1
ATOM 591 N N . ASN A 1 74 ? -7.747 -18.040 -0.829 1.00 54.12 74 ASN A N 1
ATOM 592 C CA . ASN A 1 74 ? -7.820 -18.135 0.635 1.00 54.12 74 ASN A CA 1
ATOM 593 C C . ASN A 1 74 ? -6.434 -18.266 1.308 1.00 54.12 74 ASN A C 1
ATOM 595 O O . ASN A 1 74 ? -6.301 -18.870 2.372 1.00 54.12 74 ASN A O 1
ATOM 599 N N . GLY A 1 75 ? -5.382 -17.761 0.659 1.00 61.22 75 GLY A N 1
ATOM 600 C CA . GLY A 1 75 ? -4.038 -17.680 1.227 1.00 61.22 75 GLY A CA 1
ATOM 601 C C . GLY A 1 75 ? -3.836 -16.352 1.953 1.00 61.22 75 GLY A C 1
ATOM 602 O O . GLY A 1 75 ? -4.319 -15.318 1.496 1.00 61.22 75 GLY A O 1
ATOM 603 N N . GLU A 1 76 ? -3.100 -16.351 3.066 1.00 64.75 76 GLU A N 1
ATOM 604 C CA . GLU A 1 76 ? -2.616 -15.111 3.684 1.00 64.75 76 GLU A CA 1
ATOM 605 C C . GLU A 1 76 ? -1.612 -14.431 2.739 1.00 64.75 76 GLU A C 1
ATOM 607 O O . GLU A 1 76 ? -0.407 -14.678 2.792 1.00 64.75 76 GLU A O 1
ATOM 612 N N . VAL A 1 77 ? -2.104 -13.584 1.832 1.00 69.25 77 VAL A N 1
ATOM 613 C CA . VAL A 1 77 ? -1.242 -12.774 0.968 1.00 69.25 77 VAL A CA 1
ATOM 614 C C . VAL A 1 77 ? -0.670 -11.645 1.813 1.00 69.25 77 VAL A C 1
ATOM 616 O O . VAL A 1 77 ? -1.363 -10.716 2.229 1.00 69.25 77 VAL A O 1
ATOM 619 N N . LYS A 1 78 ? 0.622 -11.742 2.111 1.00 88.12 78 LYS A N 1
ATOM 620 C CA . LYS A 1 78 ? 1.358 -10.682 2.791 1.00 88.12 78 LYS A CA 1
ATOM 621 C C . LYS A 1 78 ? 1.485 -9.489 1.837 1.00 88.12 78 LYS A C 1
ATOM 623 O O . LYS A 1 78 ? 1.750 -9.665 0.651 1.00 88.12 78 LYS A O 1
ATOM 628 N N . THR A 1 79 ? 1.334 -8.271 2.354 1.00 94.88 79 THR A N 1
ATOM 629 C CA . THR A 1 79 ? 1.484 -7.033 1.571 1.00 94.88 79 THR A CA 1
ATOM 630 C C . THR A 1 79 ? 2.322 -6.019 2.340 1.00 94.88 79 THR A C 1
ATOM 632 O O . THR A 1 79 ? 2.077 -5.759 3.519 1.00 94.88 79 THR A O 1
ATOM 635 N N . ILE A 1 80 ? 3.297 -5.410 1.667 1.00 95.75 80 ILE A N 1
ATOM 636 C CA . ILE A 1 80 ? 4.090 -4.296 2.189 1.00 95.75 80 ILE A CA 1
ATOM 637 C C . ILE A 1 80 ? 3.541 -2.989 1.626 1.00 95.75 80 ILE A C 1
ATOM 639 O O . ILE A 1 80 ? 3.398 -2.831 0.416 1.00 95.75 80 ILE A O 1
ATOM 643 N N . ILE A 1 81 ? 3.279 -2.023 2.507 1.00 97.44 81 ILE A N 1
ATOM 644 C CA . ILE A 1 81 ? 2.794 -0.694 2.125 1.00 97.44 81 ILE A CA 1
ATOM 645 C C . ILE A 1 81 ? 3.893 0.336 2.386 1.00 97.44 81 ILE A C 1
ATOM 647 O O . ILE A 1 81 ? 4.295 0.568 3.526 1.00 97.44 81 ILE A O 1
ATOM 651 N N . HIS A 1 82 ? 4.360 0.989 1.325 1.00 97.06 82 HIS A N 1
ATOM 652 C CA . HIS A 1 82 ? 5.269 2.123 1.394 1.00 97.06 82 HIS A CA 1
ATOM 653 C C . HIS A 1 82 ? 4.490 3.435 1.293 1.00 97.06 82 HIS A C 1
ATOM 655 O O . HIS A 1 82 ? 3.735 3.658 0.346 1.00 97.06 82 HIS A O 1
ATOM 661 N N . HIS A 1 83 ? 4.704 4.338 2.248 1.00 97.38 83 HIS A N 1
ATOM 662 C CA . HIS A 1 83 ? 4.104 5.669 2.236 1.00 97.38 83 HIS A CA 1
ATOM 663 C C . HIS A 1 83 ? 5.101 6.720 1.750 1.00 97.38 83 HIS A C 1
ATOM 665 O O . HIS A 1 83 ? 6.180 6.877 2.319 1.00 97.38 83 HIS A O 1
ATOM 671 N N . GLY A 1 84 ? 4.693 7.508 0.754 1.00 94.19 84 GLY A N 1
ATOM 672 C CA . GLY A 1 84 ? 5.498 8.590 0.201 1.00 94.19 84 GLY A CA 1
ATOM 673 C C . GLY A 1 84 ? 6.210 8.217 -1.097 1.00 94.19 84 GLY A C 1
ATOM 674 O O . GLY A 1 84 ? 6.020 7.145 -1.665 1.00 94.19 84 GLY A O 1
ATOM 675 N N . ARG A 1 85 ? 6.993 9.172 -1.610 1.00 96.94 85 ARG A N 1
ATOM 676 C CA . ARG A 1 85 ? 7.669 9.037 -2.905 1.00 96.94 85 ARG A CA 1
ATOM 677 C C . ARG A 1 85 ? 8.940 8.193 -2.808 1.00 96.94 85 ARG A C 1
ATOM 679 O O . ARG A 1 85 ? 9.802 8.478 -1.972 1.00 96.94 85 ARG A O 1
ATOM 686 N N . VAL A 1 86 ? 9.114 7.286 -3.764 1.00 97.94 86 VAL A N 1
ATOM 687 C CA . VAL A 1 86 ? 10.370 6.575 -4.023 1.00 97.94 86 VAL A CA 1
ATOM 688 C C . VAL A 1 86 ? 11.223 7.450 -4.945 1.00 97.94 86 VAL A C 1
ATOM 690 O O . VAL A 1 86 ? 10.829 7.804 -6.059 1.00 97.94 86 VAL A O 1
ATOM 693 N N . ARG A 1 87 ? 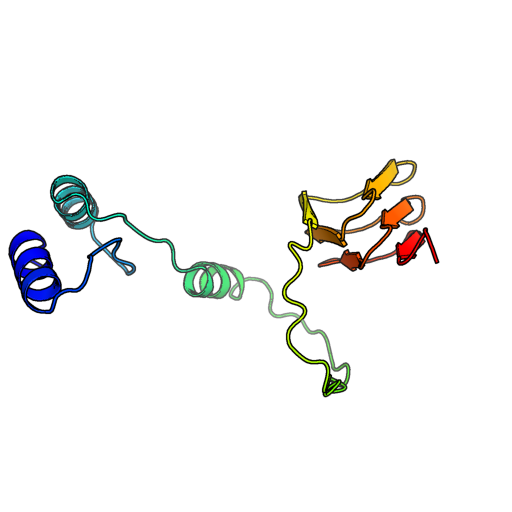12.371 7.911 -4.448 1.00 97.69 87 ARG A N 1
ATOM 694 C CA . ARG A 1 87 ? 13.248 8.864 -5.147 1.00 97.69 87 ARG A CA 1
ATOM 695 C C . ARG A 1 87 ? 14.237 8.143 -6.059 1.00 97.69 87 ARG A C 1
ATOM 697 O O . ARG A 1 87 ? 14.509 6.963 -5.892 1.00 97.69 87 ARG A O 1
ATOM 704 N N . SER A 1 88 ? 14.796 8.884 -7.015 1.00 97.00 88 SER A N 1
ATOM 705 C CA . SER A 1 88 ? 15.844 8.371 -7.903 1.00 97.00 88 SER A CA 1
ATOM 706 C C . SER A 1 88 ? 16.995 7.750 -7.106 1.00 97.00 88 SER A C 1
ATOM 708 O O . SER A 1 88 ? 17.430 8.341 -6.119 1.00 97.00 88 SER A O 1
ATOM 710 N N . GLY A 1 89 ? 17.474 6.586 -7.540 1.00 95.69 89 GLY A N 1
ATOM 711 C CA . GLY A 1 89 ? 18.522 5.815 -6.872 1.00 95.69 89 GLY A CA 1
ATOM 712 C C . GLY A 1 89 ? 18.028 4.930 -5.725 1.00 95.69 89 GLY A C 1
ATOM 713 O O . GLY A 1 89 ? 18.822 4.178 -5.173 1.00 95.69 89 GLY A O 1
ATOM 714 N N . GLN A 1 90 ? 16.747 4.999 -5.351 1.00 97.50 90 GLN A N 1
ATOM 715 C CA . GLN A 1 90 ? 16.175 4.101 -4.348 1.00 97.50 90 GLN A CA 1
ATOM 716 C C . GLN A 1 90 ? 15.618 2.841 -5.001 1.00 97.50 90 GLN A C 1
ATOM 718 O O . GLN A 1 90 ? 14.976 2.917 -6.048 1.00 97.50 90 GLN A O 1
ATOM 723 N N . GLN A 1 91 ? 15.812 1.712 -4.324 1.00 97.94 91 GLN A N 1
ATOM 724 C CA . GLN A 1 91 ? 15.227 0.429 -4.680 1.00 97.94 91 GLN A CA 1
ATOM 725 C C . GLN A 1 91 ? 14.398 -0.092 -3.501 1.00 97.94 91 GLN A C 1
ATOM 727 O O . GLN A 1 91 ? 14.885 -0.126 -2.371 1.00 97.94 91 GLN A O 1
ATOM 732 N N . ILE A 1 92 ? 13.146 -0.469 -3.755 1.00 97.44 92 ILE A N 1
ATOM 733 C CA . ILE A 1 92 ? 12.255 -1.101 -2.776 1.00 97.44 92 ILE A CA 1
ATOM 734 C C . ILE A 1 92 ? 11.990 -2.527 -3.237 1.00 97.44 92 ILE A C 1
ATOM 736 O O . ILE A 1 92 ? 11.558 -2.718 -4.370 1.00 97.44 92 ILE A O 1
ATOM 740 N N . TYR A 1 93 ? 12.222 -3.508 -2.367 1.00 97.44 93 TYR A N 1
ATOM 741 C CA . TYR A 1 93 ? 11.975 -4.915 -2.667 1.00 97.44 93 TYR A CA 1
ATOM 742 C C . TYR A 1 93 ? 11.001 -5.540 -1.664 1.00 97.44 93 TYR A C 1
ATOM 744 O O . TYR A 1 93 ? 11.225 -5.475 -0.454 1.00 97.44 93 TYR A O 1
ATOM 752 N N . ALA A 1 94 ? 9.926 -6.137 -2.176 1.00 96.25 94 ALA A N 1
ATOM 753 C CA . ALA A 1 94 ? 8.919 -6.871 -1.425 1.00 96.25 94 ALA A CA 1
ATOM 754 C C . ALA A 1 94 ? 9.067 -8.377 -1.682 1.00 96.25 94 ALA A C 1
ATOM 756 O O . ALA A 1 94 ? 8.586 -8.909 -2.682 1.00 96.25 94 ALA A O 1
ATOM 757 N N . LYS A 1 95 ? 9.767 -9.049 -0.763 1.00 94.44 95 LYS A N 1
ATOM 758 C CA . LYS A 1 95 ? 10.042 -10.488 -0.834 1.00 94.44 95 LYS A CA 1
ATOM 759 C C . LYS A 1 95 ? 8.827 -11.305 -0.404 1.00 94.44 95 LYS A C 1
ATOM 761 O O . LYS A 1 95 ? 8.295 -11.057 0.680 1.00 94.44 95 LYS A O 1
ATOM 766 N N . GLU A 1 96 ? 8.442 -12.284 -1.213 1.00 92.56 96 GLU A N 1
ATOM 767 C CA . GLU A 1 96 ? 7.329 -13.221 -1.000 1.00 92.56 96 GLU A CA 1
ATOM 768 C C . GLU A 1 96 ? 5.998 -12.514 -0.676 1.00 92.56 96 GLU A C 1
ATOM 770 O O . GLU A 1 96 ? 5.181 -13.009 0.099 1.00 92.56 96 GLU A O 1
ATOM 775 N N . CYS A 1 97 ? 5.802 -11.300 -1.194 1.00 93.25 97 CYS A N 1
ATOM 776 C CA . CYS A 1 97 ? 4.625 -10.491 -0.902 1.00 93.25 97 CYS A CA 1
ATOM 777 C C . CYS A 1 97 ? 4.335 -9.455 -1.989 1.00 93.25 97 CYS A C 1
ATOM 779 O O . CYS A 1 97 ? 5.172 -9.165 -2.848 1.00 93.25 97 CYS A O 1
ATOM 781 N N . ASP A 1 98 ? 3.141 -8.875 -1.900 1.00 96.06 98 ASP A N 1
ATOM 782 C CA . ASP A 1 98 ? 2.716 -7.754 -2.730 1.00 96.06 98 ASP A CA 1
ATOM 783 C C . ASP A 1 98 ? 3.323 -6.436 -2.226 1.00 96.06 98 ASP A C 1
ATOM 785 O O . ASP A 1 98 ? 3.570 -6.252 -1.028 1.00 96.06 98 ASP A O 1
ATOM 789 N N . LEU A 1 99 ? 3.509 -5.476 -3.132 1.00 97.50 99 LEU A N 1
ATOM 790 C CA . LEU A 1 99 ? 4.001 -4.134 -2.834 1.00 97.50 99 LEU A CA 1
ATOM 791 C C . LEU A 1 99 ? 2.972 -3.070 -3.206 1.00 97.50 99 LEU A C 1
ATOM 793 O O . LEU A 1 99 ? 2.568 -2.938 -4.359 1.00 97.50 99 LEU A O 1
ATOM 797 N N . VAL A 1 100 ? 2.623 -2.229 -2.239 1.00 98.12 100 VAL A N 1
ATOM 798 C CA . VAL A 1 100 ? 1.781 -1.049 -2.442 1.00 98.12 100 VAL A CA 1
ATOM 799 C C . VAL A 1 100 ? 2.602 0.212 -2.199 1.00 98.12 100 VAL A C 1
ATOM 801 O O . VAL A 1 100 ? 3.142 0.410 -1.113 1.00 98.12 100 VAL A O 1
ATOM 804 N N . ILE A 1 101 ? 2.661 1.104 -3.184 1.00 98.06 101 ILE A N 1
ATOM 805 C CA . ILE A 1 101 ? 3.270 2.430 -3.066 1.00 98.06 101 ILE A CA 1
ATOM 806 C C . ILE A 1 101 ? 2.165 3.487 -3.006 1.00 98.06 101 ILE A C 1
ATOM 808 O O . ILE A 1 101 ? 1.485 3.759 -3.994 1.00 98.06 101 ILE A O 1
ATOM 812 N N . ASN A 1 102 ? 2.033 4.148 -1.860 1.00 98.00 102 ASN A N 1
ATOM 813 C CA . ASN A 1 102 ? 1.184 5.324 -1.682 1.00 98.00 102 ASN A CA 1
ATOM 814 C C . ASN A 1 102 ? 1.988 6.599 -1.985 1.00 98.00 102 ASN A C 1
ATOM 816 O O . ASN A 1 102 ? 2.314 7.376 -1.078 1.00 98.00 102 ASN A O 1
ATOM 820 N N . GLY A 1 103 ? 2.348 6.788 -3.256 1.00 96.69 103 GLY A N 1
ATOM 821 C CA . GLY A 1 103 ? 3.144 7.917 -3.733 1.00 96.69 103 GLY A CA 1
ATOM 822 C C . GLY A 1 103 ? 3.765 7.691 -5.115 1.00 96.69 103 GLY A C 1
ATOM 823 O O . GLY A 1 103 ? 3.490 6.703 -5.789 1.00 96.69 103 GLY A O 1
ATOM 824 N N . ASP A 1 104 ? 4.615 8.628 -5.536 1.00 97.75 104 ASP A N 1
ATOM 825 C CA . ASP A 1 104 ? 5.288 8.587 -6.841 1.00 97.75 104 ASP A CA 1
ATOM 826 C C . ASP A 1 104 ? 6.556 7.724 -6.827 1.00 97.75 104 ASP A C 1
ATOM 828 O O . ASP A 1 104 ? 7.308 7.727 -5.852 1.00 97.75 104 ASP A O 1
ATOM 832 N N . VAL A 1 105 ? 6.877 7.108 -7.965 1.00 98.38 105 VAL A N 1
ATOM 833 C CA . VAL A 1 105 ? 8.160 6.443 -8.234 1.00 98.38 105 VAL A CA 1
ATOM 834 C C . VAL A 1 105 ? 8.951 7.288 -9.239 1.00 98.38 105 VAL A C 1
ATOM 836 O O . VAL A 1 105 ? 8.534 7.482 -10.381 1.00 98.38 105 VAL A O 1
ATOM 839 N N . GLY A 1 106 ? 10.084 7.851 -8.812 1.00 98.19 106 GLY A N 1
ATOM 840 C CA . GLY A 1 106 ? 10.925 8.736 -9.630 1.00 98.19 106 GLY A CA 1
ATOM 841 C C . GLY A 1 106 ? 11.659 8.022 -10.773 1.00 98.19 106 GLY A C 1
ATOM 842 O O . GLY A 1 106 ? 11.821 6.814 -10.739 1.00 98.19 106 GLY A O 1
ATOM 843 N N . ALA A 1 107 ? 12.156 8.769 -11.766 1.00 96.81 107 ALA A N 1
ATOM 844 C CA . ALA A 1 107 ? 12.723 8.218 -13.009 1.00 96.81 107 ALA A CA 1
ATOM 845 C C . ALA A 1 107 ? 13.904 7.236 -12.837 1.00 96.81 107 ALA A C 1
ATOM 847 O O . ALA A 1 107 ? 14.081 6.344 -13.657 1.00 96.81 107 ALA A O 1
ATOM 848 N N . GLY A 1 108 ? 14.693 7.367 -11.767 1.00 96.06 108 GLY A N 1
ATOM 849 C CA . GLY A 1 108 ? 15.757 6.414 -11.425 1.00 96.06 108 GLY A CA 1
ATOM 850 C C . GLY A 1 108 ? 15.445 5.538 -10.214 1.00 96.06 108 GLY A C 1
ATOM 851 O O . GLY A 1 108 ? 16.366 4.991 -9.622 1.00 96.06 108 GLY A O 1
ATOM 852 N N . ALA A 1 109 ? 14.191 5.494 -9.768 1.00 98.50 109 ALA A N 1
ATOM 853 C CA . ALA A 1 109 ? 13.758 4.610 -8.695 1.00 98.50 109 ALA A CA 1
ATOM 854 C C . ALA A 1 109 ? 13.407 3.221 -9.244 1.00 98.50 109 ALA A C 1
ATOM 856 O O . ALA A 1 109 ? 13.009 3.080 -10.405 1.00 98.50 109 ALA A O 1
ATOM 857 N N . GLU A 1 110 ? 13.502 2.215 -8.385 1.00 98.38 110 GLU A N 1
ATOM 858 C CA . GLU A 1 110 ? 13.155 0.832 -8.685 1.00 98.38 110 GLU A CA 1
ATOM 859 C C . GLU A 1 110 ? 12.240 0.273 -7.595 1.00 98.38 110 GLU A C 1
ATOM 861 O O . GLU A 1 110 ? 12.492 0.442 -6.403 1.00 98.38 110 GLU A O 1
ATOM 866 N N . VAL A 1 111 ? 11.159 -0.388 -7.994 1.00 98.31 111 VAL A N 1
ATOM 867 C CA . VAL A 1 111 ? 10.274 -1.118 -7.084 1.00 98.31 111 VAL A CA 1
ATOM 868 C C . VAL A 1 111 ? 10.108 -2.543 -7.594 1.00 98.31 111 VAL A C 1
ATOM 870 O O . VAL A 1 111 ? 9.899 -2.760 -8.785 1.00 98.31 111 VAL A O 1
ATOM 873 N N . ILE A 1 112 ? 10.268 -3.519 -6.714 1.00 98.25 112 ILE A N 1
ATOM 874 C CA . ILE A 1 112 ? 10.311 -4.937 -7.058 1.00 98.25 112 ILE A CA 1
ATOM 875 C C . ILE A 1 112 ? 9.424 -5.676 -6.061 1.00 98.25 112 ILE A C 1
ATOM 877 O O . ILE A 1 112 ? 9.508 -5.418 -4.860 1.00 98.25 112 ILE A O 1
ATOM 881 N N . ALA A 1 113 ? 8.586 -6.583 -6.545 1.00 97.62 113 ALA A N 1
ATOM 882 C CA . ALA A 1 113 ? 7.785 -7.470 -5.718 1.00 97.62 113 ALA A CA 1
ATOM 883 C C . ALA A 1 113 ? 7.791 -8.876 -6.307 1.00 97.62 113 ALA A C 1
ATOM 885 O O . ALA A 1 113 ? 7.740 -9.048 -7.527 1.00 97.62 113 ALA A O 1
ATOM 886 N N . ASP A 1 114 ? 7.825 -9.873 -5.431 1.00 95.69 114 ASP A N 1
ATOM 887 C CA . ASP A 1 114 ? 7.635 -11.260 -5.849 1.00 95.69 114 ASP A CA 1
ATOM 888 C C . ASP A 1 114 ? 6.162 -11.524 -6.197 1.00 95.69 114 ASP A C 1
ATOM 890 O O . ASP A 1 114 ? 5.884 -12.353 -7.055 1.00 95.69 114 ASP A O 1
ATOM 894 N N . GLY A 1 115 ? 5.233 -10.788 -5.573 1.00 94.06 115 GLY A N 1
ATOM 895 C CA . GLY A 1 115 ? 3.816 -10.763 -5.930 1.00 94.06 115 GLY A CA 1
ATOM 896 C C . GLY A 1 115 ? 3.451 -9.584 -6.839 1.00 94.06 115 GLY A C 1
ATOM 897 O O . GLY A 1 115 ? 4.162 -9.241 -7.787 1.00 94.06 115 GLY A O 1
ATOM 898 N N . ASN A 1 116 ? 2.329 -8.940 -6.528 1.00 95.69 116 ASN A N 1
ATOM 899 C CA . ASN A 1 116 ? 1.763 -7.819 -7.273 1.00 95.69 116 ASN A CA 1
ATOM 900 C C . ASN A 1 116 ? 2.382 -6.472 -6.876 1.00 95.69 116 ASN A C 1
ATOM 902 O O . ASN A 1 116 ? 2.836 -6.278 -5.748 1.00 95.69 116 ASN A O 1
ATOM 906 N N . ILE A 1 117 ? 2.332 -5.493 -7.787 1.00 97.75 117 ILE A N 1
ATOM 907 C CA . ILE A 1 117 ? 2.702 -4.099 -7.506 1.00 97.75 117 ILE A CA 1
ATOM 908 C C . ILE A 1 117 ? 1.510 -3.179 -7.769 1.00 97.75 117 ILE A C 1
ATOM 910 O O . ILE A 1 117 ? 1.000 -3.113 -8.885 1.00 97.75 117 ILE A O 1
ATOM 914 N N . HIS A 1 118 ? 1.138 -2.382 -6.768 1.00 97.62 118 HIS A N 1
ATOM 915 C CA . HIS A 1 118 ? 0.162 -1.302 -6.894 1.00 97.62 118 HIS A CA 1
ATOM 916 C C . HIS A 1 118 ? 0.833 0.039 -6.603 1.00 97.62 118 HIS A C 1
ATOM 918 O O . HIS A 1 118 ? 1.433 0.225 -5.546 1.00 97.62 118 HIS A O 1
ATOM 924 N N . ILE A 1 119 ? 0.718 1.003 -7.517 1.00 97.81 119 ILE A N 1
ATOM 925 C CA . ILE A 1 119 ? 1.286 2.346 -7.342 1.00 97.81 119 ILE A CA 1
ATOM 926 C C . ILE A 1 119 ? 0.162 3.368 -7.438 1.00 97.81 119 ILE A C 1
ATOM 928 O O . ILE A 1 119 ? -0.418 3.584 -8.499 1.00 97.81 119 ILE A O 1
ATOM 932 N N . TYR A 1 120 ? -0.112 4.030 -6.320 1.00 98.00 120 TYR A N 1
ATOM 933 C CA . TYR A 1 120 ? -1.079 5.118 -6.218 1.00 98.00 120 TYR A CA 1
ATOM 934 C C . TYR A 1 120 ? -0.371 6.469 -6.376 1.00 98.00 120 TYR A C 1
ATOM 936 O O . TYR A 1 120 ? -0.336 7.296 -5.463 1.00 98.00 120 TYR A O 1
ATOM 944 N N . GLY A 1 121 ? 0.231 6.663 -7.549 1.00 96.44 121 GLY A N 1
ATOM 945 C CA . GLY A 1 121 ? 1.007 7.844 -7.924 1.00 96.44 121 GLY A CA 1
ATOM 946 C C . GLY A 1 121 ? 1.632 7.690 -9.310 1.00 96.44 121 GLY A C 1
ATOM 947 O O . GLY A 1 121 ? 1.342 6.744 -10.040 1.00 96.44 121 GLY A O 1
ATOM 948 N N . ALA A 1 122 ? 2.497 8.623 -9.701 1.00 97.06 122 ALA A N 1
ATOM 949 C CA . ALA A 1 122 ? 3.172 8.557 -10.992 1.00 97.06 122 ALA A CA 1
ATOM 950 C C . ALA A 1 122 ? 4.341 7.559 -10.962 1.00 97.06 122 ALA A C 1
ATOM 952 O O . ALA A 1 122 ? 5.301 7.754 -10.214 1.00 97.06 122 ALA A O 1
ATOM 953 N N . LEU A 1 123 ? 4.313 6.545 -11.831 1.00 97.50 123 LEU A N 1
ATOM 954 C CA . LEU A 1 123 ? 5.447 5.654 -12.092 1.00 97.50 123 LEU A CA 1
ATOM 955 C C . LEU A 1 123 ? 6.304 6.215 -13.236 1.00 97.50 123 LEU A C 1
ATOM 957 O O . LEU A 1 123 ? 5.920 6.148 -14.398 1.00 97.50 123 LEU A O 1
ATOM 961 N N . ARG A 1 124 ? 7.467 6.786 -12.904 1.00 97.81 124 ARG A N 1
ATOM 962 C CA . ARG A 1 124 ? 8.478 7.240 -13.882 1.00 97.81 124 ARG A CA 1
ATOM 963 C C . ARG A 1 124 ? 9.709 6.334 -13.930 1.00 97.81 124 ARG A C 1
ATOM 965 O O . ARG A 1 124 ? 10.451 6.392 -14.902 1.00 97.81 124 ARG A O 1
ATOM 972 N N . GLY A 1 125 ? 9.959 5.591 -12.851 1.00 97.31 125 GLY A N 1
ATOM 973 C CA . GLY A 1 125 ? 11.060 4.634 -12.724 1.00 97.31 125 GLY A CA 1
ATOM 974 C C . GLY A 1 125 ? 10.686 3.242 -13.218 1.00 97.31 125 GLY A C 1
ATOM 975 O O . GLY A 1 125 ? 9.873 3.100 -14.128 1.00 97.31 125 GLY A O 1
ATOM 976 N N . LYS A 1 126 ? 11.265 2.208 -12.600 1.00 98.00 126 LYS A N 1
ATOM 977 C CA . LYS A 1 126 ? 11.025 0.800 -12.956 1.00 98.00 126 LYS A CA 1
ATOM 978 C C . LYS A 1 126 ? 10.183 0.085 -11.902 1.00 98.00 126 LYS A C 1
ATOM 980 O O . LYS A 1 126 ? 10.403 0.290 -10.710 1.00 98.00 126 LYS A O 1
ATOM 985 N N . ALA A 1 127 ? 9.271 -0.775 -12.352 1.00 97.88 127 ALA A N 1
ATOM 986 C CA . ALA A 1 127 ? 8.488 -1.673 -11.509 1.00 97.88 127 ALA A CA 1
ATOM 987 C C . ALA A 1 127 ? 8.594 -3.113 -12.038 1.00 97.88 127 ALA A C 1
ATOM 989 O O . ALA A 1 127 ? 8.303 -3.338 -13.211 1.00 97.88 127 ALA A O 1
ATOM 990 N N . LEU A 1 128 ? 9.017 -4.061 -11.196 1.00 97.81 128 LEU A N 1
ATOM 991 C CA . LEU A 1 128 ? 9.098 -5.490 -11.524 1.00 97.81 128 LEU A CA 1
ATOM 992 C C . LEU A 1 128 ? 8.235 -6.306 -10.557 1.00 97.81 128 LEU A C 1
ATOM 994 O O . LEU A 1 128 ? 8.619 -6.496 -9.407 1.00 97.81 128 LEU A O 1
ATOM 998 N N . ALA A 1 129 ? 7.076 -6.760 -11.026 1.00 96.69 129 ALA A N 1
ATOM 999 C CA . ALA A 1 129 ? 6.198 -7.684 -10.307 1.00 96.69 129 ALA A CA 1
ATOM 1000 C C . ALA A 1 129 ? 6.506 -9.133 -10.716 1.00 96.69 129 ALA A C 1
ATOM 1002 O O . ALA A 1 129 ? 7.082 -9.347 -11.786 1.00 96.69 129 ALA A O 1
ATOM 1003 N N . GLY A 1 130 ? 6.114 -10.113 -9.899 1.00 93.62 130 GLY A N 1
A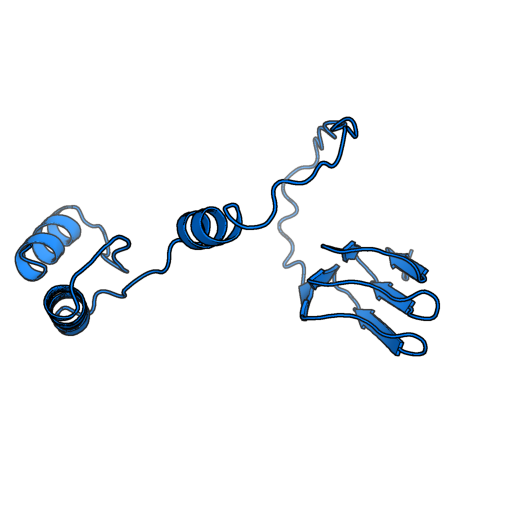TOM 1004 C CA . GLY A 1 130 ? 6.351 -11.524 -10.213 1.00 93.62 130 GLY A CA 1
ATOM 1005 C C . GLY A 1 130 ? 7.836 -11.880 -10.293 1.00 93.62 130 GLY A C 1
ATOM 1006 O O . GLY A 1 130 ? 8.227 -12.709 -11.108 1.00 93.62 130 GLY A O 1
ATOM 1007 N N . ALA A 1 131 ? 8.697 -11.231 -9.500 1.00 92.38 131 ALA A N 1
ATOM 1008 C CA . ALA A 1 131 ? 10.151 -11.384 -9.622 1.00 92.38 131 ALA A CA 1
ATOM 1009 C C . ALA A 1 131 ? 10.661 -12.830 -9.412 1.00 92.38 131 ALA A C 1
ATOM 1011 O O . ALA A 1 131 ? 11.801 -13.126 -9.776 1.00 92.38 131 ALA A O 1
ATOM 1012 N N . MET A 1 132 ? 9.828 -13.728 -8.867 1.00 88.69 132 MET A N 1
ATOM 1013 C CA . MET A 1 132 ? 10.128 -15.154 -8.691 1.00 88.69 132 MET A CA 1
ATOM 1014 C C . MET A 1 132 ? 9.561 -16.097 -9.770 1.00 88.69 132 MET A C 1
ATOM 1016 O O . MET A 1 132 ? 9.907 -17.279 -9.726 1.00 88.69 132 MET A O 1
ATOM 1020 N N . GLY A 1 133 ? 8.786 -15.611 -10.749 1.00 71.50 133 GLY A N 1
ATOM 1021 C CA . GLY A 1 133 ? 8.287 -16.416 -11.879 1.00 71.50 133 GLY A CA 1
ATOM 1022 C C . GLY A 1 133 ? 6.774 -16.473 -12.001 1.00 71.50 133 GLY A C 1
ATOM 1023 O O . GLY A 1 133 ? 6.129 -16.952 -11.045 1.00 71.50 133 GLY A O 1
#

InterPro domains:
  IPR005526 Septum formation inhibitor MinC, C-terminal [PF03775] (82-133)
  IPR013033 Septum formation inhibitor MinC [PTHR34108] (16-133)
  IPR013033 Septum formation inhibitor MinC [TIGR01222] (2-133)
  IPR016098 Cyclase-associated protein CAP/septum formation inhibitor MinC, C-terminal [G3DSA:2.160.20.70] (61-133)
  IPR036145 Septum formation inhibitor MinC, C-terminal domain superfamily [SSF63848] (79-133)

Sequence (133 aa):
IDFLELKKVVSAQQFILIGISGELSETQKRQAQEQGVAILRNTIHSLKKKERTQRDEVKNTKLSTYTDESEPFNGEVKTIIHHGRVRSGQQIYAKECDLVINGDVGAGAEVIADGNIHIYGALRGKALAGAMG

Secondary structure (DSSP, 8-state):
--HHHHHHHHHHTT----EEES---HHHHHHHHHTT-EEE--HHHHHHHHHTS---------------------S---EEEEES-B-TT-EEEETTSEEEEES-B-TT-EEEESS-EEESS-B-SEEE--TT-

Foldseek 3Di:
DQLVVVCVVCVVVVHHQAADEDDDDPVRCVNNVVVVHHYDYDVVVVVVVVVVPDPDDDDDDDDDDDPDPDDPPPDPADEDEAEEEFEAPEEAEAESHEYEYNYEYYLRYYYEYCAYYHYPYHYNHYYHYVPVD

Radius of gyration: 21.69 Å; chains: 1; bounding box: 49×41×48 Å

pLDDT: mean 82.59, std 19.7, range [39.75, 98.5]

Organism: NCBI:txid1518452